Protein AF-A0A1K2E5C8-F1 (afdb_monomer_lite)

Radius of gyration: 22.49 Å; chains: 1; bounding box: 55×26×59 Å

Structure (mmCIF, N/CA/C/O backbone):
data_AF-A0A1K2E5C8-F1
#
_entry.id   AF-A0A1K2E5C8-F1
#
loop_
_atom_site.group_PDB
_atom_site.id
_atom_site.type_symbol
_atom_site.label_atom_id
_atom_site.label_alt_id
_atom_site.label_comp_id
_atom_site.label_asym_id
_atom_site.label_entity_id
_atom_site.label_seq_id
_atom_site.pdbx_PDB_ins_code
_atom_site.Cartn_x
_atom_site.Cartn_y
_atom_site.Cartn_z
_atom_site.occupancy
_at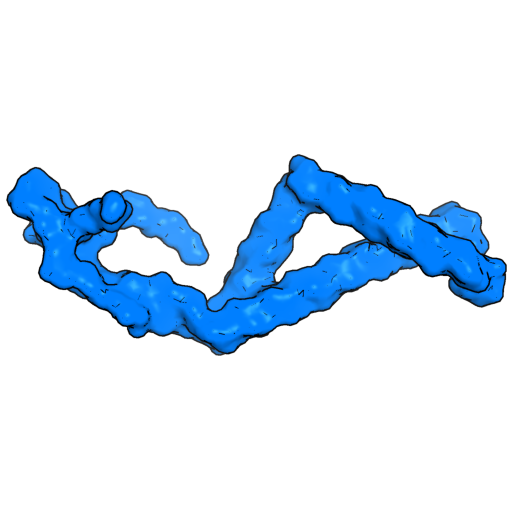om_site.B_iso_or_equiv
_atom_site.auth_seq_id
_atom_site.auth_comp_id
_atom_site.auth_asym_id
_atom_site.auth_atom_id
_atom_site.pdbx_PDB_model_num
ATOM 1 N N . MET A 1 1 ? -15.148 1.818 5.930 1.00 39.84 1 MET A N 1
ATOM 2 C CA . MET A 1 1 ? -16.230 2.058 6.907 1.00 39.84 1 MET A CA 1
ATOM 3 C C . MET A 1 1 ? -16.951 3.302 6.413 1.00 39.84 1 MET A C 1
ATOM 5 O O . MET A 1 1 ? -16.261 4.292 6.219 1.00 39.84 1 MET A O 1
ATOM 9 N N . PRO A 1 2 ? -18.241 3.257 6.041 1.00 42.00 2 PRO A N 1
ATOM 10 C CA . PRO A 1 2 ? -18.955 4.492 5.732 1.00 42.00 2 PRO A CA 1
ATOM 11 C C . PRO A 1 2 ? -18.970 5.334 7.012 1.00 42.00 2 PRO A C 1
ATOM 13 O O . PRO A 1 2 ? -19.247 4.783 8.075 1.00 42.00 2 PRO A O 1
ATOM 16 N N . ASP A 1 3 ? -18.606 6.612 6.918 1.00 43.53 3 ASP A N 1
ATOM 17 C CA . ASP A 1 3 ? -18.517 7.536 8.051 1.00 43.53 3 ASP A CA 1
ATOM 18 C C . ASP A 1 3 ? -19.806 7.510 8.883 1.00 43.53 3 ASP A C 1
ATOM 20 O O . ASP A 1 3 ? -20.819 8.127 8.542 1.00 43.53 3 ASP A O 1
ATOM 24 N N . ALA A 1 4 ? -19.779 6.771 9.990 1.00 47.78 4 ALA A N 1
ATOM 25 C CA . ALA A 1 4 ? -20.825 6.812 10.989 1.00 47.78 4 ALA A CA 1
ATOM 26 C C . ALA A 1 4 ? -20.660 8.130 11.751 1.00 47.78 4 ALA A C 1
ATOM 28 O O . ALA A 1 4 ? -19.947 8.208 12.745 1.00 47.78 4 ALA A O 1
ATOM 29 N N . LEU A 1 5 ? -21.323 9.185 11.276 1.00 46.50 5 LEU A N 1
ATOM 30 C CA . LEU A 1 5 ? -21.398 10.496 11.935 1.00 46.50 5 LEU A CA 1
ATOM 31 C C . LEU A 1 5 ? -22.201 10.465 13.258 1.00 46.50 5 LEU A C 1
ATOM 33 O O . LEU A 1 5 ? -22.756 11.484 13.669 1.00 46.50 5 LEU A O 1
ATOM 37 N N . TRP A 1 6 ? -22.310 9.311 13.929 1.00 64.31 6 TRP A N 1
ATOM 38 C CA . TRP A 1 6 ? -22.932 9.211 15.245 1.00 64.31 6 TRP A CA 1
ATOM 39 C C . TRP A 1 6 ? -21.864 9.228 16.336 1.00 64.31 6 TRP A C 1
ATOM 41 O O . TRP A 1 6 ? -20.806 8.616 16.213 1.00 64.31 6 TRP A O 1
ATOM 51 N N . ALA A 1 7 ? -22.148 9.919 17.438 1.00 71.62 7 ALA A N 1
ATOM 52 C CA . ALA A 1 7 ? -21.293 9.838 18.613 1.00 71.62 7 ALA A CA 1
ATOM 53 C C . ALA A 1 7 ? -21.365 8.415 19.194 1.00 71.62 7 ALA A C 1
ATOM 55 O O . ALA A 1 7 ? -22.460 7.851 19.309 1.00 71.62 7 ALA A O 1
ATOM 56 N N . ALA A 1 8 ? -20.215 7.843 19.559 1.00 78.50 8 ALA A N 1
ATOM 57 C CA . ALA A 1 8 ? -20.165 6.557 20.248 1.00 78.50 8 ALA A CA 1
ATOM 58 C C . ALA A 1 8 ? -20.929 6.632 21.582 1.00 78.50 8 ALA A C 1
ATOM 60 O O . ALA A 1 8 ? -20.927 7.664 22.264 1.00 78.50 8 ALA A O 1
ATOM 61 N N . ARG A 1 9 ? -21.600 5.546 21.955 1.00 85.81 9 ARG A N 1
ATOM 62 C CA . ARG A 1 9 ? -22.437 5.432 23.156 1.00 85.81 9 ARG A CA 1
ATOM 63 C C . ARG A 1 9 ? -21.762 4.559 24.202 1.00 85.81 9 ARG A C 1
ATOM 65 O O . ARG A 1 9 ? -20.928 3.712 23.892 1.00 85.81 9 ARG A O 1
ATOM 72 N N . LEU A 1 10 ? -22.153 4.735 25.460 1.00 81.44 10 LEU A N 1
ATOM 73 C CA . LEU A 1 10 ? -21.821 3.783 26.513 1.00 81.44 10 LEU A CA 1
ATOM 74 C C . LEU A 1 10 ? -22.264 2.371 26.095 1.00 81.44 10 LEU A C 1
ATOM 76 O O . LEU A 1 10 ? -23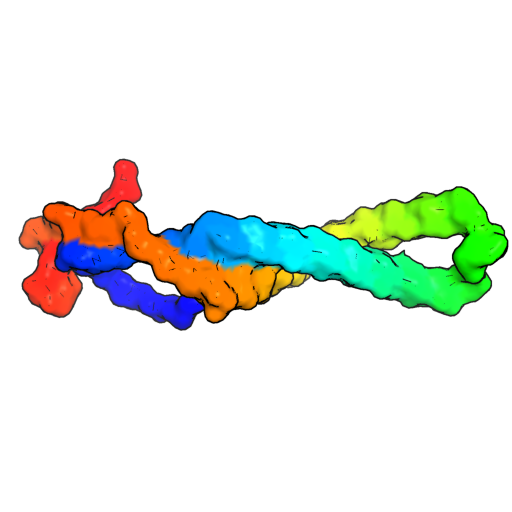.418 2.161 25.725 1.00 81.44 10 LEU A O 1
ATOM 80 N N . GLY A 1 11 ? -21.336 1.421 26.168 1.00 80.75 11 GLY A N 1
ATOM 81 C CA . GLY A 1 11 ? -21.524 0.036 25.749 1.00 80.75 11 GLY A CA 1
ATOM 82 C C . GLY A 1 11 ? -21.101 -0.273 24.311 1.00 80.75 11 GLY A C 1
ATOM 83 O O . GLY A 1 11 ? -20.939 -1.457 24.008 1.00 80.75 11 GLY A O 1
ATOM 84 N N . ASP A 1 12 ? -20.859 0.733 23.460 1.00 85.44 12 ASP A N 1
ATOM 85 C CA . ASP A 1 12 ? -20.405 0.497 22.084 1.00 85.44 12 ASP A CA 1
ATOM 86 C C . ASP A 1 12 ? -19.063 -0.252 22.071 1.00 85.44 12 ASP A C 1
ATOM 88 O O . ASP A 1 12 ? -18.194 -0.058 22.933 1.00 85.44 12 ASP A O 1
ATOM 92 N N . ALA A 1 13 ? -18.922 -1.140 21.087 1.00 83.19 13 ALA A N 1
ATOM 93 C CA . ALA A 1 13 ? -17.712 -1.907 20.844 1.00 83.19 13 ALA A CA 1
ATOM 94 C C . ALA A 1 13 ? -16.668 -1.045 20.117 1.00 83.19 13 ALA A C 1
ATOM 96 O O . ALA A 1 13 ? -16.976 -0.377 19.131 1.00 83.19 13 ALA A O 1
ATOM 97 N N . LEU A 1 14 ? -15.426 -1.090 20.594 1.00 79.50 14 LEU A N 1
ATOM 98 C CA . LEU A 1 14 ? -14.266 -0.522 19.919 1.00 79.50 14 LEU A CA 1
ATOM 99 C C . LEU A 1 14 ? -13.646 -1.611 19.045 1.00 79.50 14 LEU A C 1
ATOM 101 O O . LEU A 1 14 ? -12.971 -2.528 19.530 1.00 79.50 14 LEU A O 1
ATOM 105 N N . GLU A 1 15 ? -13.945 -1.526 17.754 1.00 85.12 15 GLU A N 1
ATOM 106 C CA . GLU A 1 15 ? -13.384 -2.403 16.736 1.00 85.12 15 GLU A CA 1
ATOM 107 C C . GLU A 1 15 ? -11.993 -1.917 16.332 1.00 85.12 15 GLU A C 1
ATOM 109 O O . GLU A 1 15 ? -11.791 -0.746 16.015 1.00 85.12 15 GLU A O 1
ATOM 114 N N . HIS A 1 16 ? -11.041 -2.842 16.304 1.00 83.06 16 HIS A N 1
ATOM 115 C CA . HIS A 1 16 ? -9.733 -2.621 15.706 1.00 83.06 16 HIS A CA 1
ATOM 116 C C . HIS A 1 16 ? -9.535 -3.595 14.555 1.00 83.06 16 HIS A C 1
ATOM 118 O O . HIS A 1 16 ? -10.027 -4.731 14.594 1.00 83.06 16 HIS A O 1
ATOM 124 N N . THR A 1 17 ? -8.783 -3.148 13.546 1.00 85.44 17 THR A N 1
ATOM 125 C CA . THR A 1 17 ? -8.285 -4.034 12.494 1.00 85.44 17 THR A CA 1
ATOM 126 C C . THR A 1 17 ? -7.645 -5.266 13.133 1.00 85.44 17 THR A C 1
ATOM 128 O O . THR A 1 17 ? -6.963 -5.178 14.162 1.00 85.44 17 THR A O 1
ATOM 131 N N . SER A 1 18 ? -7.925 -6.442 12.579 1.00 86.00 18 SER A N 1
ATOM 132 C CA . SER A 1 18 ? -7.314 -7.664 13.087 1.00 86.00 18 SER A CA 1
ATOM 133 C C . SER A 1 18 ? -5.815 -7.665 12.765 1.00 86.00 18 SER A C 1
ATOM 135 O O . SER A 1 18 ? -5.389 -7.131 11.743 1.00 86.00 18 SER A O 1
ATOM 137 N N . MET A 1 19 ? -4.994 -8.319 13.594 1.00 88.00 19 MET A N 1
ATOM 138 C CA . MET A 1 19 ? -3.551 -8.444 13.321 1.00 88.00 19 MET A CA 1
ATOM 139 C C . MET A 1 19 ? -3.282 -9.052 11.930 1.00 88.00 19 MET A C 1
ATOM 141 O O . MET A 1 19 ? -2.334 -8.672 11.252 1.00 88.00 19 MET A O 1
ATOM 145 N N . MET A 1 20 ? -4.125 -9.992 11.488 1.00 86.56 20 MET A N 1
ATOM 146 C CA . MET A 1 20 ? -3.992 -10.613 10.166 1.00 86.56 20 MET A CA 1
ATOM 147 C C . MET A 1 20 ? -4.400 -9.667 9.033 1.00 86.56 20 MET A C 1
ATOM 149 O O . MET A 1 20 ? -3.757 -9.688 7.987 1.00 86.56 20 MET A O 1
ATOM 153 N N . ALA A 1 21 ? -5.422 -8.827 9.236 1.00 88.75 21 ALA A N 1
ATOM 154 C CA . ALA A 1 21 ? -5.783 -7.775 8.287 1.00 88.75 21 ALA A CA 1
ATOM 155 C C . ALA A 1 21 ? -4.657 -6.752 8.125 1.00 88.75 21 ALA A C 1
ATOM 157 O O . ALA A 1 21 ? -4.364 -6.369 6.998 1.00 88.75 21 ALA A O 1
ATOM 158 N N . ASP A 1 22 ? -4.008 -6.358 9.221 1.00 90.88 22 ASP A N 1
ATOM 159 C CA . ASP A 1 22 ? -2.911 -5.386 9.215 1.00 90.88 22 ASP A CA 1
ATOM 160 C C . ASP A 1 22 ? -1.667 -5.933 8.494 1.00 90.88 22 ASP A C 1
ATOM 162 O O . ASP A 1 22 ? -1.122 -5.301 7.592 1.00 90.88 22 ASP A O 1
ATOM 166 N N . ILE A 1 23 ? -1.279 -7.182 8.790 1.00 91.69 23 ILE A N 1
ATOM 167 C CA . ILE A 1 23 ? -0.179 -7.859 8.084 1.00 91.69 23 ILE A CA 1
ATOM 168 C C . ILE A 1 23 ? -0.502 -8.020 6.597 1.00 91.69 23 ILE A C 1
ATOM 170 O O . ILE A 1 23 ? 0.344 -7.739 5.746 1.00 91.69 23 ILE A O 1
ATOM 174 N N . LEU A 1 24 ? -1.713 -8.481 6.266 1.00 91.69 24 LEU A N 1
ATOM 175 C CA . LEU A 1 24 ? -2.113 -8.667 4.875 1.00 91.69 24 LEU A CA 1
ATOM 176 C C . LEU A 1 24 ? -2.149 -7.327 4.130 1.00 91.69 24 LEU A C 1
ATOM 178 O O . LEU A 1 24 ? -1.614 -7.241 3.026 1.00 91.69 24 LEU A O 1
ATOM 182 N N . GLY A 1 25 ? -2.735 -6.294 4.737 1.00 91.56 25 GLY A N 1
ATOM 183 C CA . GLY A 1 25 ? -2.791 -4.936 4.204 1.00 91.56 25 GLY A CA 1
ATOM 184 C C . GLY A 1 25 ? -1.396 -4.377 3.941 1.00 91.56 25 GLY A C 1
ATOM 185 O O . GLY A 1 25 ? -1.118 -3.960 2.819 1.00 91.56 25 GLY A O 1
ATOM 186 N N . GLY A 1 26 ? -0.484 -4.484 4.911 1.00 92.06 26 GLY A N 1
ATOM 187 C CA . GLY A 1 26 ? 0.902 -4.037 4.762 1.00 92.06 26 GLY A CA 1
ATOM 188 C C . GLY A 1 26 ? 1.666 -4.774 3.655 1.00 92.06 26 GLY A C 1
ATOM 189 O O . GLY A 1 26 ? 2.372 -4.150 2.862 1.00 92.06 26 GLY A O 1
ATOM 190 N N . VAL A 1 27 ? 1.499 -6.097 3.526 1.00 94.31 27 VAL A N 1
ATOM 191 C CA . VAL A 1 27 ? 2.111 -6.861 2.419 1.00 94.31 27 VAL A CA 1
ATOM 192 C C . VAL A 1 27 ? 1.523 -6.447 1.068 1.00 94.31 27 VAL A C 1
ATOM 194 O O . VAL A 1 27 ? 2.273 -6.288 0.101 1.00 94.31 27 VAL A O 1
ATOM 197 N N . LEU A 1 28 ? 0.203 -6.251 0.988 1.00 92.88 28 LEU A N 1
ATOM 198 C CA . LEU A 1 28 ? -0.462 -5.774 -0.226 1.00 92.88 28 LEU A CA 1
ATOM 199 C C . LEU A 1 28 ? 0.018 -4.379 -0.627 1.00 92.88 28 LEU A C 1
ATOM 201 O O . LEU A 1 28 ? 0.251 -4.142 -1.809 1.00 92.88 28 LEU A O 1
ATOM 205 N N . GLU A 1 29 ? 0.198 -3.478 0.333 1.00 94.06 29 GLU A N 1
ATOM 206 C CA . GLU A 1 29 ? 0.676 -2.122 0.081 1.00 94.06 29 GLU A CA 1
ATOM 207 C C . GLU A 1 29 ? 2.108 -2.130 -0.465 1.00 94.06 29 GLU A C 1
ATOM 209 O O . GLU A 1 29 ? 2.398 -1.471 -1.467 1.00 94.06 29 GLU A O 1
ATOM 214 N N . VAL A 1 30 ? 3.002 -2.932 0.122 1.00 94.69 30 VAL A N 1
ATOM 215 C CA . VAL A 1 30 ? 4.369 -3.100 -0.394 1.00 94.69 30 VAL A CA 1
ATOM 216 C C . VAL A 1 30 ? 4.348 -3.691 -1.805 1.00 94.69 30 VAL A C 1
ATOM 218 O O . VAL A 1 30 ? 5.015 -3.174 -2.703 1.00 94.69 30 VAL A O 1
ATOM 221 N N . ALA A 1 31 ? 3.557 -4.743 -2.033 1.00 94.75 31 ALA A N 1
ATOM 222 C CA . ALA A 1 31 ? 3.441 -5.375 -3.344 1.00 94.75 31 ALA A CA 1
ATOM 223 C C . ALA A 1 31 ? 2.897 -4.407 -4.407 1.00 94.75 31 ALA A C 1
ATOM 225 O O . ALA A 1 31 ? 3.415 -4.357 -5.524 1.00 94.75 31 ALA A O 1
ATOM 226 N N . ALA A 1 32 ? 1.893 -3.603 -4.058 1.00 94.25 32 ALA A N 1
ATOM 227 C CA . ALA A 1 32 ? 1.316 -2.610 -4.950 1.00 94.25 32 ALA A CA 1
ATOM 228 C C . ALA A 1 32 ? 2.311 -1.490 -5.280 1.00 94.25 32 ALA A C 1
ATOM 230 O O . ALA A 1 32 ? 2.472 -1.152 -6.450 1.00 94.25 32 ALA A O 1
ATOM 231 N N . ASN A 1 33 ? 3.052 -0.976 -4.296 1.00 93.50 33 ASN A N 1
ATOM 232 C CA . ASN A 1 33 ? 4.093 0.028 -4.532 1.00 93.50 33 ASN A CA 1
ATOM 233 C C . ASN A 1 33 ? 5.218 -0.492 -5.444 1.00 93.50 33 ASN A C 1
ATOM 235 O O . ASN A 1 33 ? 5.679 0.223 -6.343 1.00 93.50 33 ASN A O 1
ATOM 239 N N . ILE A 1 34 ? 5.622 -1.757 -5.274 1.00 93.94 34 ILE A N 1
ATOM 240 C CA . ILE A 1 34 ? 6.576 -2.424 -6.171 1.00 93.94 34 ILE A CA 1
ATOM 241 C C . ILE A 1 34 ? 5.993 -2.528 -7.584 1.00 93.94 34 ILE A C 1
ATOM 243 O O . ILE A 1 34 ? 6.671 -2.176 -8.549 1.00 93.94 34 ILE A O 1
ATOM 247 N N . ALA A 1 35 ? 4.741 -2.969 -7.721 1.00 94.06 35 ALA A N 1
ATOM 248 C CA . ALA A 1 35 ? 4.085 -3.120 -9.017 1.00 94.06 35 ALA A CA 1
ATOM 249 C C . ALA A 1 35 ? 3.934 -1.779 -9.754 1.00 94.06 35 ALA A C 1
ATOM 251 O O . ALA A 1 35 ? 4.234 -1.699 -10.945 1.00 94.06 35 ALA A O 1
ATOM 252 N N . ILE A 1 36 ? 3.537 -0.716 -9.049 1.00 94.12 36 ILE A N 1
ATOM 253 C CA . ILE A 1 36 ? 3.423 0.641 -9.599 1.00 94.12 36 ILE A CA 1
ATOM 254 C C . ILE A 1 36 ? 4.791 1.132 -10.083 1.00 94.12 36 ILE A C 1
ATOM 256 O O . ILE A 1 36 ? 4.920 1.603 -11.213 1.00 94.12 36 ILE A O 1
ATOM 260 N N . THR A 1 37 ? 5.831 0.972 -9.262 1.00 92.25 37 THR A N 1
ATOM 261 C CA . THR A 1 37 ? 7.195 1.390 -9.616 1.00 92.25 37 THR A CA 1
ATOM 262 C C . THR A 1 37 ? 7.741 0.593 -10.799 1.00 92.25 37 THR A C 1
ATOM 264 O O . THR A 1 37 ? 8.360 1.163 -11.700 1.00 92.25 37 THR A O 1
ATOM 267 N N . ALA A 1 38 ? 7.485 -0.715 -10.842 1.00 91.50 38 ALA A N 1
ATOM 268 C CA . ALA A 1 38 ? 7.888 -1.575 -11.948 1.00 91.50 38 ALA A CA 1
ATOM 269 C C . ALA A 1 38 ? 7.173 -1.188 -13.250 1.00 91.50 38 ALA A C 1
ATOM 271 O O . ALA A 1 38 ? 7.823 -1.071 -14.287 1.00 91.50 38 ALA A O 1
ATOM 272 N N . LEU A 1 39 ? 5.864 -0.921 -13.192 1.00 92.62 39 LEU A N 1
ATOM 273 C CA . LEU A 1 39 ? 5.075 -0.473 -14.338 1.00 92.62 39 LEU A CA 1
ATOM 274 C C . LEU A 1 39 ? 5.564 0.880 -14.865 1.00 92.62 39 LEU A C 1
ATOM 276 O O . LEU A 1 39 ? 5.778 1.033 -16.066 1.00 92.62 39 LEU A O 1
ATOM 280 N N . ALA A 1 40 ? 5.784 1.847 -13.973 1.00 93.19 40 ALA A N 1
ATOM 281 C CA . ALA A 1 40 ? 6.305 3.158 -14.341 1.00 93.19 40 ALA A CA 1
ATOM 282 C C . ALA A 1 40 ? 7.697 3.046 -14.976 1.00 93.19 40 ALA A C 1
ATOM 284 O O . ALA A 1 40 ? 7.969 3.655 -16.010 1.00 93.19 40 ALA A O 1
ATOM 285 N N . THR A 1 41 ? 8.564 2.210 -14.403 1.00 89.69 41 THR A N 1
ATOM 286 C CA . THR A 1 41 ? 9.904 1.961 -14.946 1.00 89.69 41 THR A CA 1
ATOM 287 C C . THR A 1 41 ? 9.824 1.305 -16.324 1.00 89.69 41 THR A C 1
ATOM 289 O O . THR A 1 41 ? 10.497 1.752 -17.250 1.00 89.69 41 THR A O 1
ATOM 292 N N . ALA A 1 42 ? 8.960 0.303 -16.504 1.00 88.44 42 ALA A N 1
ATOM 293 C CA . ALA A 1 42 ? 8.739 -0.354 -17.791 1.00 88.44 42 ALA A CA 1
ATOM 294 C C . ALA A 1 42 ? 8.206 0.617 -18.858 1.00 88.44 42 ALA A C 1
ATOM 296 O O . ALA A 1 42 ? 8.650 0.569 -20.004 1.00 88.44 42 ALA A O 1
ATOM 297 N N . ALA A 1 43 ? 7.311 1.537 -18.485 1.00 89.81 43 ALA A N 1
ATOM 298 C CA . ALA A 1 43 ? 6.812 2.574 -19.384 1.00 89.81 43 ALA A CA 1
ATOM 299 C C . ALA A 1 43 ? 7.933 3.522 -19.847 1.00 89.81 43 ALA A C 1
ATOM 301 O O . ALA A 1 43 ? 8.018 3.842 -21.032 1.00 89.81 43 ALA A O 1
ATOM 302 N N . VAL A 1 44 ? 8.834 3.922 -18.943 1.00 88.62 44 VAL A N 1
ATOM 303 C CA . VAL A 1 44 ? 9.996 4.763 -19.282 1.00 88.62 44 VAL A CA 1
ATOM 304 C C . VAL A 1 44 ? 10.988 4.013 -20.175 1.00 88.62 44 VAL A C 1
ATOM 306 O O . VAL A 1 44 ? 11.461 4.562 -21.167 1.00 88.62 44 VAL A O 1
ATOM 309 N N . VAL A 1 45 ? 11.275 2.747 -19.869 1.00 86.25 45 VAL A N 1
ATOM 310 C CA . VAL A 1 45 ? 12.113 1.846 -20.687 1.00 86.25 45 VAL A CA 1
ATOM 311 C C . VAL A 1 45 ? 11.549 1.726 -22.106 1.00 86.25 45 VAL A C 1
ATOM 313 O O . VAL A 1 45 ? 12.277 1.917 -23.079 1.00 86.25 45 VAL A O 1
ATOM 316 N N . ALA A 1 46 ? 10.241 1.494 -22.238 1.00 85.00 46 ALA A N 1
ATOM 317 C CA . ALA A 1 46 ? 9.572 1.418 -23.534 1.00 85.00 46 ALA A CA 1
ATOM 318 C C . ALA A 1 46 ? 9.629 2.751 -24.299 1.00 85.00 46 ALA A C 1
ATOM 320 O O . ALA A 1 46 ? 9.945 2.760 -25.486 1.00 85.00 46 ALA A O 1
ATOM 321 N N . ALA A 1 47 ? 9.376 3.878 -23.624 1.00 86.31 47 ALA A N 1
ATOM 322 C CA . ALA A 1 47 ? 9.393 5.206 -24.240 1.00 86.31 47 ALA A CA 1
ATOM 323 C C . ALA A 1 47 ? 10.796 5.650 -24.691 1.00 86.31 47 ALA A C 1
ATOM 325 O O . ALA A 1 47 ? 10.935 6.359 -25.683 1.00 86.31 47 ALA A O 1
ATOM 326 N N . THR A 1 48 ? 11.837 5.237 -23.968 1.00 82.88 48 THR A N 1
ATOM 327 C CA . THR A 1 48 ? 13.236 5.586 -24.271 1.00 82.88 48 THR A CA 1
ATOM 328 C C . THR A 1 48 ? 13.910 4.604 -25.231 1.00 82.88 48 THR A C 1
ATOM 330 O O . THR A 1 48 ? 15.006 4.884 -25.711 1.00 82.88 48 THR A O 1
ATOM 333 N N . GLY A 1 49 ? 13.286 3.455 -25.518 1.00 76.88 49 GLY A N 1
ATOM 334 C CA . GLY A 1 49 ? 13.870 2.396 -26.347 1.00 76.88 49 GLY A CA 1
ATOM 335 C C . GLY A 1 49 ? 15.060 1.678 -25.697 1.00 76.88 49 GLY A C 1
ATOM 336 O O . GLY A 1 49 ? 15.745 0.894 -26.355 1.00 76.88 49 GLY A O 1
ATOM 337 N N . ILE A 1 50 ? 15.322 1.928 -24.410 1.00 72.38 50 ILE A N 1
ATOM 338 C CA . ILE A 1 50 ? 16.402 1.294 -23.651 1.00 72.38 50 ILE A CA 1
ATOM 339 C C . ILE A 1 50 ? 15.905 -0.077 -23.214 1.00 72.38 50 ILE A C 1
ATOM 341 O O . ILE A 1 50 ? 15.059 -0.170 -22.336 1.00 72.38 50 ILE A O 1
ATOM 345 N N . THR A 1 51 ? 16.416 -1.160 -23.795 1.00 68.69 51 THR A N 1
ATOM 346 C CA . THR A 1 51 ? 16.039 -2.507 -23.337 1.00 68.69 51 THR A CA 1
ATOM 347 C C . THR A 1 51 ? 16.820 -2.902 -22.083 1.00 68.69 51 THR A C 1
ATOM 349 O O . THR A 1 51 ? 17.978 -2.512 -21.912 1.00 68.69 51 THR A O 1
ATOM 352 N N . VAL A 1 52 ? 16.222 -3.742 -21.228 1.00 62.72 52 VAL A N 1
ATOM 353 C CA . VAL A 1 52 ? 16.887 -4.298 -20.028 1.00 62.72 52 VAL A CA 1
ATOM 354 C C . VAL A 1 52 ? 18.183 -5.037 -20.395 1.00 62.72 52 VAL A C 1
ATOM 356 O O . VAL A 1 52 ? 19.152 -5.005 -19.642 1.00 62.72 52 VAL A O 1
ATOM 359 N N . ALA A 1 53 ? 18.231 -5.636 -21.590 1.00 65.75 53 ALA A N 1
ATOM 360 C CA . ALA A 1 53 ? 19.405 -6.331 -22.110 1.00 65.75 53 ALA A CA 1
ATOM 361 C C . ALA A 1 53 ? 20.569 -5.386 -22.464 1.00 65.75 53 ALA A C 1
ATOM 363 O O . ALA A 1 53 ? 21.726 -5.781 -22.357 1.00 65.75 53 ALA A O 1
ATOM 364 N N . THR A 1 54 ? 20.285 -4.144 -22.869 1.00 69.56 54 THR A N 1
ATOM 365 C CA . THR A 1 54 ? 21.314 -3.158 -23.249 1.00 69.56 54 THR A CA 1
ATOM 366 C C . THR A 1 54 ? 21.679 -2.220 -22.095 1.00 69.56 54 THR A C 1
ATOM 368 O O . THR A 1 54 ? 22.800 -1.724 -22.039 1.00 69.56 54 THR A O 1
ATOM 371 N N . GLY A 1 55 ? 20.754 -1.972 -21.162 1.00 67.12 55 GLY A N 1
ATOM 372 C CA . GLY A 1 55 ? 20.923 -0.965 -20.111 1.00 67.12 55 GLY A CA 1
ATOM 373 C C . GLY A 1 55 ? 21.811 -1.375 -18.929 1.00 67.12 55 GLY A C 1
ATOM 374 O O . GLY A 1 55 ? 22.338 -0.495 -18.249 1.00 67.12 55 GLY A O 1
ATOM 375 N N . GLY A 1 56 ? 22.010 -2.673 -18.670 1.00 76.06 56 GLY A N 1
ATOM 376 C CA . GLY A 1 56 ? 22.888 -3.160 -17.593 1.00 76.06 56 GLY A CA 1
ATOM 377 C C . GLY A 1 56 ? 22.606 -2.505 -16.227 1.00 76.06 56 GLY A C 1
ATOM 378 O O . GLY A 1 56 ? 21.453 -2.354 -15.825 1.00 76.06 56 GLY A O 1
ATOM 379 N N . LEU A 1 57 ? 23.656 -2.057 -15.523 1.00 78.06 57 LEU A N 1
ATOM 380 C CA . LEU A 1 57 ? 23.541 -1.292 -14.264 1.00 78.06 57 LEU A CA 1
ATOM 381 C C . LEU A 1 57 ? 22.747 0.022 -14.418 1.00 78.06 57 LEU A C 1
ATOM 383 O O . LEU A 1 57 ? 22.132 0.489 -13.460 1.00 78.06 57 LEU A O 1
ATOM 387 N N . GLY A 1 58 ? 22.706 0.598 -15.622 1.00 79.25 58 GLY A N 1
ATOM 388 C CA . GLY A 1 58 ? 21.937 1.804 -15.925 1.00 79.25 58 GLY A CA 1
ATOM 389 C C . GLY A 1 58 ? 20.427 1.610 -15.778 1.00 79.25 58 GLY A C 1
ATOM 390 O O . GLY A 1 58 ? 19.742 2.537 -15.357 1.00 79.25 58 GLY A O 1
ATOM 391 N N . CYS A 1 59 ? 19.902 0.402 -16.019 1.00 79.38 59 CYS A N 1
ATOM 392 C CA . CYS A 1 59 ? 18.487 0.100 -15.769 1.00 79.38 59 CYS A CA 1
ATOM 393 C C . CYS A 1 59 ? 18.138 0.112 -14.274 1.00 79.38 59 CYS A C 1
ATOM 395 O O . CYS A 1 59 ? 17.036 0.521 -13.916 1.00 79.38 59 CYS A O 1
ATOM 397 N N . PHE A 1 60 ? 19.067 -0.276 -13.396 1.00 83.00 60 PHE A N 1
ATOM 398 C CA . PHE A 1 60 ? 18.854 -0.196 -11.948 1.00 83.00 60 PHE A CA 1
ATOM 399 C C . PHE A 1 60 ? 18.818 1.257 -11.469 1.00 83.00 60 PHE A C 1
ATOM 401 O O . PHE A 1 60 ? 17.939 1.627 -10.694 1.00 83.00 60 PHE A O 1
ATOM 408 N N . LEU A 1 61 ? 19.727 2.098 -11.975 1.00 87.75 61 LEU A N 1
ATOM 409 C CA . LEU A 1 61 ? 19.718 3.533 -11.681 1.00 87.75 61 LEU A CA 1
ATOM 410 C C . LEU A 1 61 ? 18.460 4.215 -12.231 1.00 87.75 61 LEU A C 1
ATOM 412 O O . LEU A 1 61 ? 17.849 5.017 -11.532 1.00 87.75 61 LEU A O 1
ATOM 416 N N . LEU A 1 62 ? 18.036 3.856 -13.446 1.00 87.94 62 LEU A N 1
ATOM 417 C CA . LEU A 1 62 ? 16.782 4.328 -14.029 1.00 87.94 62 LEU A CA 1
ATOM 418 C C . LEU A 1 62 ? 15.592 3.957 -13.135 1.00 87.94 62 LEU A C 1
ATOM 420 O O . LEU A 1 62 ? 14.802 4.829 -12.794 1.00 87.94 62 LEU A O 1
ATOM 424 N N . GLY A 1 63 ? 15.490 2.693 -12.713 1.00 88.56 63 GLY A N 1
ATOM 425 C CA . GLY A 1 63 ? 14.428 2.237 -11.815 1.00 88.56 63 GLY A CA 1
ATOM 426 C C . GLY A 1 63 ? 14.424 2.976 -10.477 1.00 88.56 63 GLY A C 1
ATOM 427 O O . GLY A 1 63 ? 13.362 3.360 -9.996 1.00 88.56 63 GLY A O 1
ATOM 428 N N . ALA A 1 64 ? 15.598 3.260 -9.908 1.00 91.25 64 ALA A N 1
ATOM 429 C CA . ALA A 1 64 ? 15.711 4.038 -8.675 1.00 91.25 64 ALA A CA 1
ATOM 430 C C . ALA A 1 64 ? 15.232 5.491 -8.853 1.00 91.25 64 ALA A C 1
ATOM 432 O O . ALA A 1 64 ? 14.482 6.001 -8.021 1.00 91.25 64 ALA A O 1
ATOM 433 N N . VAL A 1 65 ? 15.620 6.153 -9.949 1.00 92.62 65 VAL A N 1
ATOM 434 C CA . VAL A 1 65 ? 15.189 7.529 -10.249 1.00 92.62 65 VAL A CA 1
ATOM 435 C C . VAL A 1 65 ? 13.687 7.584 -10.520 1.00 92.62 65 VAL A C 1
ATOM 437 O O . VAL A 1 65 ? 12.996 8.439 -9.970 1.00 92.62 65 VAL A O 1
ATOM 440 N N . VAL A 1 66 ? 13.164 6.657 -11.326 1.00 92.88 66 VAL A N 1
ATOM 441 C CA . VAL A 1 66 ? 11.727 6.569 -11.614 1.00 92.88 66 VAL A CA 1
ATOM 442 C C . VAL A 1 66 ? 10.945 6.294 -10.334 1.00 92.88 66 VAL A C 1
ATOM 444 O O . VAL A 1 66 ? 9.974 6.994 -10.069 1.00 92.88 66 VAL A O 1
ATOM 447 N N . GLY A 1 67 ? 11.397 5.355 -9.500 1.00 93.75 67 GLY A N 1
ATOM 448 C CA . GLY A 1 67 ? 10.787 5.075 -8.202 1.00 93.75 67 GLY A CA 1
ATOM 449 C C . GLY A 1 67 ? 10.743 6.300 -7.290 1.00 93.75 67 GLY A C 1
ATOM 450 O O . GLY A 1 67 ? 9.703 6.580 -6.701 1.00 93.75 67 GLY A O 1
ATOM 451 N N . ALA A 1 68 ? 11.818 7.092 -7.235 1.00 94.81 68 ALA A N 1
ATOM 452 C CA . ALA A 1 68 ? 11.834 8.332 -6.459 1.00 94.81 68 ALA A CA 1
ATOM 453 C C . ALA A 1 68 ? 10.814 9.360 -6.981 1.00 94.81 68 ALA A C 1
ATOM 455 O O . ALA A 1 68 ? 10.072 9.952 -6.197 1.00 94.81 68 ALA A O 1
ATOM 456 N N . VAL A 1 69 ? 10.736 9.557 -8.302 1.00 94.88 69 VAL A N 1
ATOM 457 C CA . VAL A 1 69 ? 9.776 10.491 -8.917 1.00 94.88 69 VAL A CA 1
ATOM 458 C C . VAL A 1 69 ? 8.336 10.035 -8.688 1.00 94.88 69 VAL A C 1
ATOM 460 O O . VAL A 1 69 ? 7.489 10.848 -8.319 1.00 94.88 69 VAL A O 1
ATOM 463 N N . VAL A 1 70 ? 8.065 8.743 -8.877 1.00 94.69 70 VAL A N 1
ATOM 464 C CA . VAL A 1 70 ? 6.745 8.141 -8.664 1.00 94.69 70 VAL A CA 1
ATOM 465 C C . VAL A 1 70 ? 6.333 8.267 -7.202 1.00 94.69 70 VAL A C 1
ATOM 467 O O . VAL A 1 70 ? 5.237 8.751 -6.944 1.00 94.69 70 VAL A O 1
ATOM 470 N N . GLY A 1 71 ? 7.216 7.945 -6.253 1.00 92.88 71 GLY A N 1
ATOM 471 C CA . GLY A 1 71 ? 6.945 8.110 -4.822 1.00 92.88 71 GLY A CA 1
ATOM 472 C C . GLY A 1 71 ? 6.589 9.554 -4.457 1.00 92.88 71 GLY A C 1
ATOM 473 O O . GLY A 1 71 ? 5.551 9.804 -3.852 1.00 92.88 71 GLY A O 1
ATOM 474 N N . ILE A 1 72 ? 7.374 10.539 -4.915 1.00 95.31 72 ILE A N 1
ATOM 475 C CA . ILE A 1 72 ? 7.067 11.963 -4.682 1.00 95.31 72 ILE A CA 1
ATOM 476 C C . ILE A 1 72 ? 5.709 12.344 -5.293 1.00 95.31 72 ILE A C 1
ATOM 478 O O . ILE A 1 72 ? 4.928 13.076 -4.678 1.00 95.31 72 ILE A O 1
ATOM 482 N N . ALA A 1 73 ? 5.413 11.873 -6.505 1.00 93.94 73 ALA A N 1
ATOM 483 C CA . ALA A 1 73 ? 4.154 12.164 -7.178 1.00 93.94 73 ALA A CA 1
ATOM 484 C C . ALA A 1 73 ? 2.949 11.550 -6.444 1.00 93.94 73 ALA A C 1
ATOM 486 O O . ALA A 1 73 ? 1.935 12.232 -6.260 1.00 93.94 73 ALA A O 1
ATOM 487 N N . MET A 1 74 ? 3.057 10.304 -5.977 1.00 92.38 74 MET A N 1
ATOM 488 C CA . MET A 1 74 ? 1.999 9.648 -5.203 1.00 92.38 74 MET A CA 1
ATOM 489 C C . MET A 1 74 ? 1.747 10.369 -3.877 1.00 92.38 74 MET A C 1
ATOM 491 O O . MET A 1 74 ? 0.589 10.612 -3.521 1.00 92.38 74 MET A O 1
ATOM 495 N N . SER A 1 75 ? 2.805 10.872 -3.238 1.00 91.94 75 SER A N 1
ATOM 496 C CA . SER A 1 75 ? 2.676 11.613 -1.982 1.00 91.94 75 SER A CA 1
ATOM 497 C C . SER A 1 75 ? 1.993 12.962 -2.173 1.00 91.94 75 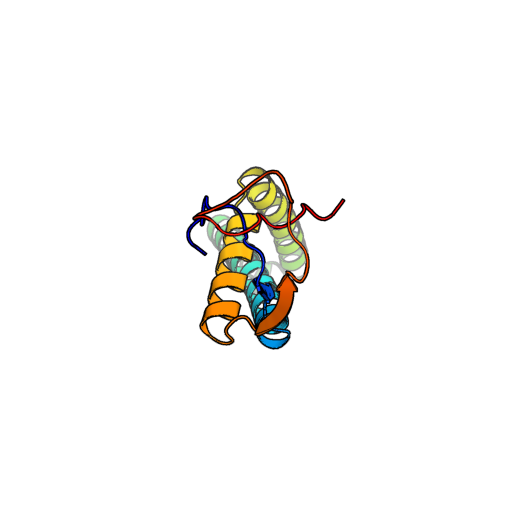SER A C 1
ATOM 499 O O . SER A 1 75 ? 1.173 13.364 -1.346 1.00 91.94 75 SER A O 1
ATOM 501 N N . LYS A 1 76 ? 2.264 13.656 -3.286 1.00 93.81 76 LYS A N 1
ATOM 502 C CA . LYS A 1 76 ? 1.615 14.941 -3.603 1.00 93.81 76 LYS A CA 1
ATOM 503 C C . LYS A 1 76 ? 0.163 14.792 -4.050 1.00 93.81 76 LYS A C 1
ATOM 505 O O . LYS A 1 76 ? -0.639 15.680 -3.782 1.00 93.81 76 LYS A O 1
ATOM 510 N N . THR A 1 77 ? -0.169 13.708 -4.746 1.00 93.62 77 THR A N 1
ATOM 511 C CA . THR A 1 77 ? -1.536 13.448 -5.232 1.00 93.62 77 THR A CA 1
ATOM 512 C C . THR A 1 77 ? -2.430 12.804 -4.175 1.00 93.62 77 THR A C 1
ATOM 514 O O . THR A 1 77 ? -3.646 12.797 -4.333 1.00 93.62 77 THR A O 1
ATOM 517 N N . GLY A 1 78 ? -1.846 12.278 -3.093 1.00 90.31 78 GLY A N 1
ATOM 518 C CA . GLY A 1 78 ? -2.568 11.508 -2.083 1.00 90.31 78 GLY A CA 1
ATOM 519 C C . GLY A 1 78 ? -2.873 10.073 -2.518 1.00 90.31 78 GLY A C 1
ATOM 520 O O . GLY A 1 78 ? -3.581 9.370 -1.798 1.00 90.31 78 GLY A O 1
ATOM 521 N N . ALA A 1 79 ? -2.326 9.626 -3.654 1.00 90.81 79 ALA A N 1
ATOM 522 C CA . ALA A 1 79 ? -2.489 8.263 -4.145 1.00 90.81 79 ALA A CA 1
ATOM 523 C C . ALA A 1 79 ? -1.942 7.225 -3.155 1.00 90.81 79 ALA A C 1
ATOM 525 O O . ALA A 1 79 ? -2.555 6.172 -3.021 1.00 90.81 79 ALA A O 1
ATOM 526 N N . ASP A 1 80 ? -0.885 7.556 -2.400 1.00 89.50 80 ASP A N 1
ATOM 527 C CA . ASP A 1 80 ? -0.370 6.696 -1.324 1.00 89.50 80 ASP A CA 1
ATOM 528 C C . ASP A 1 80 ? -1.466 6.385 -0.297 1.00 89.50 80 ASP A C 1
ATOM 530 O O . ASP A 1 80 ? -1.736 5.231 -0.005 1.00 89.50 80 ASP A O 1
ATOM 534 N N . LYS A 1 81 ? -2.197 7.410 0.166 1.00 91.75 81 LYS A N 1
ATOM 535 C CA . LYS A 1 81 ? -3.297 7.229 1.130 1.00 91.75 81 LYS A CA 1
ATOM 536 C C . LYS A 1 81 ? -4.457 6.439 0.532 1.00 91.75 81 LYS A C 1
ATOM 538 O O . LYS A 1 81 ? -5.081 5.640 1.220 1.00 91.75 81 LYS A O 1
ATOM 543 N N . GLY A 1 82 ? -4.766 6.676 -0.744 1.00 91.19 82 GLY A N 1
ATOM 544 C CA . GLY A 1 82 ? -5.779 5.902 -1.461 1.00 91.19 82 GLY A CA 1
ATOM 545 C C . GLY A 1 82 ? -5.405 4.423 -1.566 1.00 91.19 82 GLY A C 1
ATOM 546 O O . GLY A 1 82 ? -6.266 3.562 -1.399 1.00 91.19 82 GLY A O 1
ATOM 547 N N . LEU A 1 83 ? -4.121 4.139 -1.793 1.00 91.75 83 LEU A N 1
ATOM 548 C CA . LEU A 1 83 ? -3.589 2.788 -1.850 1.00 91.75 83 LEU A CA 1
ATOM 549 C C . LEU A 1 83 ? -3.620 2.111 -0.476 1.00 91.75 83 LEU A C 1
ATOM 551 O O . LEU A 1 83 ? -4.168 1.016 -0.386 1.00 91.75 83 LEU A O 1
ATOM 555 N N . SER A 1 84 ? -3.127 2.759 0.584 1.00 93.31 84 SER A N 1
ATOM 556 C CA . SER A 1 84 ? -3.177 2.203 1.945 1.00 93.31 84 SER A CA 1
ATOM 557 C C . SER A 1 84 ? -4.624 1.906 2.357 1.00 93.31 84 SER A C 1
ATOM 559 O O . SER A 1 84 ? -4.929 0.787 2.757 1.00 93.31 84 SER A O 1
ATOM 561 N N . ASN A 1 85 ? -5.561 2.833 2.116 1.00 93.00 85 ASN A N 1
ATOM 562 C CA . ASN A 1 85 ? -6.987 2.625 2.403 1.00 93.00 85 ASN A CA 1
ATOM 563 C C . ASN A 1 85 ? -7.589 1.433 1.636 1.00 93.00 85 ASN A C 1
ATOM 565 O O . ASN A 1 85 ? -8.444 0.717 2.159 1.00 93.00 85 ASN A O 1
ATOM 569 N N . LEU A 1 86 ? -7.176 1.221 0.382 1.00 92.62 86 LEU A N 1
ATOM 570 C CA . LEU A 1 86 ? -7.607 0.071 -0.413 1.00 92.62 86 LEU A CA 1
ATOM 571 C C . LEU A 1 86 ? -7.042 -1.234 0.161 1.00 92.62 86 LEU A C 1
ATOM 573 O O . LEU A 1 86 ? -7.781 -2.207 0.306 1.00 92.62 86 LEU A O 1
ATOM 577 N N . CYS A 1 87 ? -5.751 -1.256 0.491 1.00 91.38 87 CYS A N 1
ATOM 578 C CA . CYS A 1 87 ? -5.066 -2.420 1.045 1.00 91.38 87 CYS A CA 1
ATOM 579 C C . CYS A 1 87 ? -5.627 -2.806 2.420 1.00 91.38 87 CYS A C 1
ATOM 581 O O . CYS A 1 87 ? -5.953 -3.973 2.638 1.00 91.38 87 CYS A O 1
ATOM 583 N N . GLU A 1 88 ? -5.834 -1.830 3.304 1.00 91.19 88 GLU A N 1
ATOM 584 C CA . GLU A 1 88 ? -6.524 -2.005 4.584 1.00 91.19 88 GLU A CA 1
ATOM 585 C C . GLU A 1 88 ? -7.964 -2.481 4.381 1.00 91.19 88 GLU A C 1
ATOM 587 O O . GLU A 1 88 ? -8.413 -3.406 5.054 1.00 91.19 88 GLU A O 1
ATOM 592 N N . GLY A 1 89 ? -8.689 -1.911 3.413 1.00 90.12 89 GLY A N 1
ATOM 593 C CA . GLY A 1 89 ? -10.049 -2.326 3.081 1.00 90.12 89 GLY A CA 1
ATOM 594 C C . GLY A 1 89 ? -10.135 -3.792 2.652 1.00 90.12 89 GLY A C 1
ATOM 595 O O . GLY A 1 89 ? -11.024 -4.511 3.105 1.00 90.12 89 GLY A O 1
ATOM 596 N N . ILE A 1 90 ? -9.194 -4.256 1.825 1.00 90.44 90 ILE A N 1
ATOM 597 C CA . ILE A 1 90 ? -9.087 -5.664 1.415 1.00 90.44 90 ILE A CA 1
ATOM 598 C C . ILE A 1 90 ? -8.725 -6.545 2.614 1.00 90.44 90 ILE A C 1
ATOM 600 O O . ILE A 1 90 ? -9.360 -7.580 2.824 1.00 90.44 90 ILE A O 1
ATOM 604 N N . GLY A 1 91 ? -7.741 -6.130 3.417 1.00 90.00 91 GLY A N 1
ATOM 605 C CA . GLY A 1 91 ? -7.328 -6.846 4.623 1.00 90.00 91 GLY A CA 1
ATOM 606 C C . GLY A 1 91 ? -8.493 -7.040 5.587 1.00 90.00 91 GLY A C 1
ATOM 607 O O . GLY A 1 91 ? -8.769 -8.157 6.013 1.00 90.00 91 GLY A O 1
ATOM 608 N N . ASN A 1 92 ? -9.237 -5.969 5.843 1.00 89.06 92 ASN A N 1
ATOM 609 C CA . ASN A 1 92 ? -10.381 -5.949 6.742 1.00 89.06 92 ASN A CA 1
ATOM 610 C C . ASN A 1 92 ? -11.630 -6.638 6.156 1.00 89.06 92 ASN A C 1
ATOM 612 O O . ASN A 1 92 ? -12.511 -7.056 6.901 1.00 89.06 92 ASN A O 1
ATOM 616 N N . ALA A 1 93 ? -11.725 -6.778 4.830 1.00 89.69 93 ALA A N 1
ATOM 617 C CA . ALA A 1 93 ? -12.772 -7.568 4.180 1.00 89.69 93 ALA A CA 1
ATOM 618 C C . ALA A 1 93 ? -12.515 -9.080 4.291 1.00 89.69 93 ALA A C 1
ATOM 620 O O . ALA A 1 93 ? -13.461 -9.856 4.407 1.00 89.69 93 ALA A O 1
ATOM 621 N N . LEU A 1 94 ? -11.246 -9.499 4.249 1.00 89.94 94 LEU A N 1
ATOM 622 C CA . LEU A 1 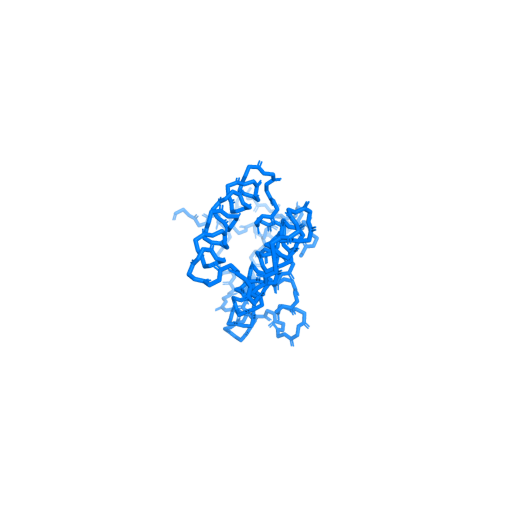94 ? -10.850 -10.906 4.373 1.00 89.94 94 LEU A CA 1
ATOM 623 C C . LEU A 1 94 ? -10.729 -11.353 5.832 1.00 89.94 94 LEU A C 1
ATOM 625 O O . LEU A 1 94 ? -11.123 -12.468 6.172 1.00 89.94 94 LEU A O 1
ATOM 629 N N . PHE A 1 95 ? -10.215 -10.479 6.693 1.00 89.50 95 PHE A N 1
ATOM 630 C CA . PHE A 1 95 ? -10.073 -10.702 8.124 1.00 89.50 95 PHE A CA 1
ATOM 631 C C . PHE A 1 95 ? -10.810 -9.592 8.877 1.00 89.50 95 PHE A C 1
ATOM 633 O O . PHE A 1 95 ? -10.219 -8.541 9.139 1.00 89.50 95 PHE A O 1
ATOM 640 N N . PRO A 1 96 ? -12.098 -9.801 9.206 1.00 85.94 96 PRO A N 1
ATOM 641 C CA . PRO A 1 96 ? -12.938 -8.756 9.773 1.00 85.94 96 PRO A CA 1
ATOM 642 C C . PRO A 1 96 ? -12.364 -8.174 11.075 1.00 85.94 96 PRO A C 1
ATOM 644 O O . PRO A 1 96 ? -11.618 -8.866 11.782 1.00 85.94 96 PRO A O 1
ATOM 647 N N . PRO A 1 97 ? -12.724 -6.919 11.410 1.00 85.19 97 PRO A N 1
ATOM 648 C CA . PRO A 1 97 ? -12.317 -6.285 12.654 1.00 85.19 97 PRO A CA 1
ATOM 649 C C . PRO A 1 97 ? -12.701 -7.123 13.867 1.00 85.19 97 PRO A C 1
ATOM 651 O O . PRO A 1 97 ? -13.709 -7.833 13.876 1.00 85.19 97 PRO A O 1
ATOM 654 N N . THR A 1 98 ? -11.915 -6.985 14.928 1.00 84.81 98 THR A N 1
ATOM 655 C CA . THR A 1 98 ? -12.193 -7.629 16.212 1.00 84.81 98 THR A CA 1
ATOM 656 C C . THR A 1 98 ? -12.487 -6.584 17.273 1.00 84.81 98 THR A C 1
ATOM 658 O O . THR A 1 98 ? -11.820 -5.550 17.330 1.00 84.81 98 THR A O 1
ATOM 661 N N . VAL A 1 99 ? -13.459 -6.871 18.1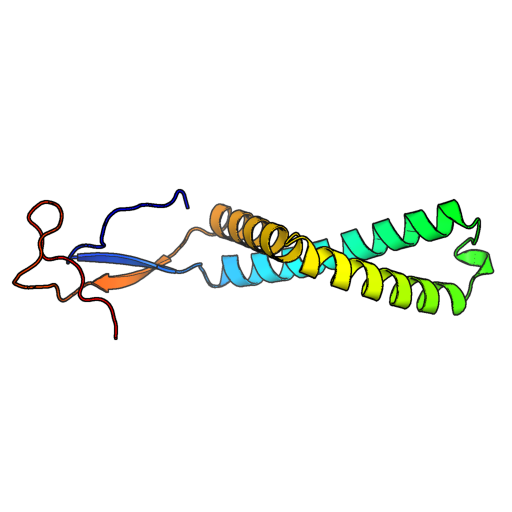38 1.00 82.94 99 VAL A N 1
ATOM 662 C CA . VAL A 1 99 ? -13.755 -6.036 19.305 1.00 82.94 99 VAL A CA 1
ATOM 663 C C . VAL A 1 99 ? -12.647 -6.225 20.335 1.00 82.94 99 VAL A C 1
ATOM 665 O O . VAL A 1 99 ? -12.460 -7.331 20.840 1.00 82.94 99 VAL A O 1
ATOM 668 N N . GLN A 1 100 ? -11.914 -5.155 20.644 1.00 80.88 100 GLN A N 1
ATOM 669 C CA . GLN A 1 100 ? -10.831 -5.198 21.637 1.00 80.88 100 GLN A CA 1
ATOM 670 C C . GLN A 1 100 ? -11.224 -4.559 22.971 1.00 80.88 100 GLN A C 1
ATOM 672 O O . GLN A 1 100 ? -10.624 -4.869 23.998 1.00 80.88 100 GLN A O 1
ATOM 677 N N . ALA A 1 101 ? -12.236 -3.689 22.977 1.00 79.12 101 ALA A N 1
ATOM 678 C CA . ALA A 1 101 ? -12.736 -3.044 24.185 1.00 79.12 101 ALA A CA 1
ATOM 679 C C . ALA A 1 101 ? -14.196 -2.598 24.025 1.00 79.12 101 ALA A C 1
ATOM 681 O O . ALA A 1 101 ? -14.705 -2.469 22.914 1.00 79.12 101 ALA A O 1
ATOM 682 N N . ASN A 1 102 ? -14.850 -2.312 25.151 1.00 84.12 102 ASN A N 1
ATOM 683 C CA . ASN A 1 102 ? -16.178 -1.706 25.203 1.00 84.12 102 ASN A CA 1
ATOM 684 C C . ASN A 1 102 ? -16.123 -0.418 26.024 1.00 84.12 102 ASN A C 1
ATOM 686 O O . ASN A 1 102 ? -15.346 -0.299 26.974 1.00 84.12 102 ASN A O 1
ATOM 690 N N . ILE A 1 103 ? -16.980 0.540 25.685 1.00 81.50 103 ILE A N 1
ATOM 691 C CA . ILE A 1 103 ? -17.044 1.825 26.383 1.00 81.50 103 ILE A CA 1
ATOM 692 C C . ILE A 1 103 ? -17.777 1.647 27.718 1.00 81.50 103 ILE A C 1
ATOM 694 O O . ILE A 1 103 ? -19.000 1.547 27.762 1.00 81.50 103 ILE A O 1
ATOM 698 N N . LEU A 1 104 ? -17.025 1.614 28.821 1.00 81.38 104 LEU A N 1
ATOM 699 C CA . LEU A 1 104 ? -17.559 1.359 30.169 1.00 81.38 104 LEU A CA 1
ATOM 700 C C . LEU A 1 104 ? -18.051 2.620 30.903 1.00 81.38 104 LEU A C 1
ATOM 702 O O . LEU A 1 104 ? -18.675 2.521 31.956 1.00 81.38 104 LEU A O 1
ATOM 706 N N . THR A 1 105 ? -17.756 3.814 30.388 1.00 80.81 105 THR A N 1
ATOM 707 C CA . THR A 1 105 ? -18.120 5.094 31.014 1.00 80.81 105 THR A CA 1
ATOM 708 C C . THR A 1 105 ? -18.582 6.099 29.966 1.00 80.81 105 THR A C 1
ATOM 710 O O . THR A 1 105 ? -18.026 6.168 28.871 1.00 80.81 105 THR A O 1
ATOM 713 N N . GLY A 1 106 ? -19.596 6.890 30.316 1.00 80.06 106 GLY A N 1
ATOM 714 C CA . GLY A 1 106 ? -20.172 7.922 29.459 1.00 80.06 106 GLY A CA 1
ATOM 715 C C . GLY A 1 106 ? -20.373 9.251 30.187 1.00 80.06 106 GLY A C 1
ATOM 716 O O . GLY A 1 106 ? -20.158 9.359 31.395 1.00 80.06 106 GLY A O 1
A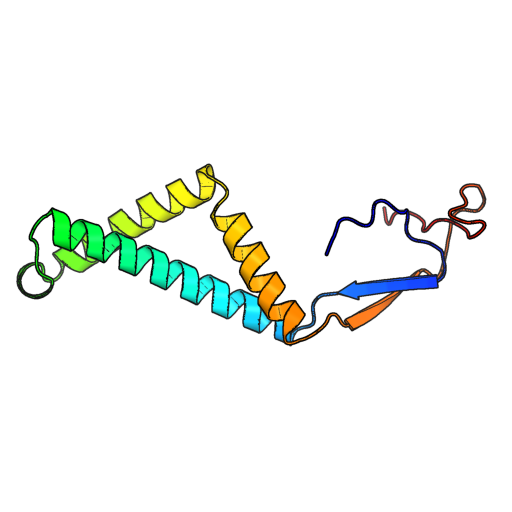TOM 717 N N . SER A 1 107 ? -20.747 10.281 29.434 1.00 79.12 107 SER A N 1
ATOM 718 C CA . SER A 1 107 ? -21.088 11.609 29.947 1.00 79.12 107 SER A CA 1
ATOM 719 C C . SER A 1 107 ? -22.413 11.576 30.710 1.00 79.12 107 SER A C 1
ATOM 721 O O . SER A 1 107 ? -23.384 10.983 30.244 1.00 79.12 107 SER A O 1
ATOM 723 N N . THR A 1 108 ? -22.473 12.246 31.860 1.00 79.06 108 THR A N 1
ATOM 724 C CA . THR A 1 108 ? -23.721 12.441 32.616 1.00 79.06 108 THR A CA 1
ATOM 725 C C . THR A 1 108 ? -24.645 13.458 31.952 1.00 79.06 108 THR A C 1
ATOM 727 O O . THR A 1 108 ? -25.855 13.399 32.145 1.00 79.06 108 THR A O 1
ATOM 730 N N . ASP A 1 109 ? -24.078 14.349 31.133 1.00 81.94 109 ASP A N 1
ATOM 731 C CA . ASP A 1 109 ? -24.758 15.560 30.660 1.00 81.94 109 ASP A CA 1
ATOM 732 C C . ASP A 1 109 ? -24.983 15.545 29.140 1.00 81.94 109 ASP A C 1
ATOM 734 O O . ASP A 1 109 ? -25.584 16.456 28.575 1.00 81.94 109 ASP A O 1
ATOM 738 N N . THR A 1 110 ? -24.486 14.521 28.441 1.00 79.69 110 THR A N 1
ATOM 739 C CA . THR A 1 110 ? -24.607 14.392 26.984 1.00 79.69 110 THR A CA 1
ATOM 740 C C . THR A 1 110 ? -25.089 12.999 26.629 1.00 79.69 110 THR A C 1
ATOM 742 O O . THR A 1 110 ? -24.436 12.004 26.943 1.00 79.69 110 THR A O 1
ATOM 745 N N . LEU A 1 111 ? -26.230 12.934 25.947 1.00 81.06 111 LEU A N 1
ATOM 746 C CA . LEU A 1 111 ? -26.885 11.692 25.555 1.00 81.06 111 LEU A CA 1
ATOM 747 C C . LEU A 1 111 ? -26.901 11.576 24.030 1.00 81.06 111 LEU A C 1
ATOM 749 O O . LEU A 1 111 ? -27.230 12.532 23.333 1.00 81.06 111 LEU A O 1
ATOM 753 N N . THR A 1 112 ? -26.610 10.385 23.515 1.00 80.19 112 THR A N 1
ATOM 754 C CA . THR A 1 112 ? -26.853 10.018 22.116 1.00 80.19 112 THR A CA 1
ATOM 755 C C . THR A 1 112 ? -27.875 8.894 22.097 1.00 80.19 112 THR A C 1
ATOM 757 O O . THR A 1 112 ? -27.632 7.822 22.647 1.00 80.19 112 THR A O 1
ATOM 760 N N . ASN A 1 113 ? -29.038 9.140 21.485 1.00 80.88 113 ASN A N 1
ATOM 761 C CA . ASN A 1 113 ? -30.165 8.198 21.479 1.00 80.88 113 ASN A CA 1
ATOM 762 C C . ASN A 1 113 ? -30.551 7.715 22.893 1.00 80.88 113 ASN A C 1
ATOM 764 O O . ASN A 1 113 ? -30.682 6.517 23.136 1.00 80.88 113 ASN A O 1
ATOM 768 N N . ASN A 1 114 ? -30.683 8.657 23.833 1.00 82.50 114 ASN A N 1
ATOM 769 C CA . ASN A 1 114 ? -31.010 8.421 25.247 1.00 82.50 114 ASN A CA 1
ATOM 770 C C . ASN A 1 114 ? -29.994 7.576 26.044 1.00 82.50 114 ASN A C 1
ATOM 772 O O . ASN A 1 114 ? -30.285 7.195 27.174 1.00 82.50 114 ASN A O 1
ATOM 776 N N . ILE A 1 115 ? -28.801 7.313 25.501 1.00 81.81 115 ILE A N 1
ATOM 777 C CA . ILE A 1 115 ? -27.703 6.616 26.189 1.00 81.81 115 ILE A CA 1
ATOM 778 C C . ILE A 1 115 ? -26.560 7.619 26.423 1.00 81.81 115 ILE A C 1
ATOM 780 O O . ILE A 1 115 ? -26.301 8.432 25.530 1.00 81.81 115 ILE A O 1
ATOM 784 N N . PRO A 1 116 ? -25.865 7.591 27.580 1.00 83.75 116 PRO A N 1
ATOM 785 C CA . PRO A 1 116 ? -24.669 8.400 27.819 1.00 83.75 116 PRO A CA 1
ATOM 786 C C . PRO A 1 116 ? -23.684 8.331 26.651 1.00 83.75 116 PRO A C 1
ATOM 788 O O . PRO A 1 116 ? -23.301 7.242 26.221 1.00 83.75 116 PRO A O 1
ATOM 791 N N . ALA A 1 117 ? -23.281 9.487 26.126 1.00 80.62 117 ALA A N 1
ATOM 792 C CA . ALA A 1 117 ? -22.265 9.558 25.081 1.00 80.62 117 ALA A CA 1
ATOM 793 C C . ALA A 1 117 ? -20.908 9.117 25.645 1.00 80.62 117 ALA A C 1
ATOM 795 O O . ALA A 1 117 ? -20.591 9.415 26.798 1.00 80.62 117 ALA A O 1
ATOM 796 N N . ALA A 1 118 ? -20.103 8.424 24.844 1.00 75.44 118 ALA A N 1
ATOM 797 C CA . ALA A 1 118 ? -18.746 8.053 25.212 1.00 75.44 118 ALA A CA 1
ATOM 798 C C . ALA A 1 118 ? -17.942 9.298 25.605 1.00 75.44 118 ALA A C 1
ATOM 800 O O . ALA A 1 118 ? -17.965 10.316 24.909 1.00 75.44 118 ALA A O 1
ATOM 801 N N . ARG A 1 119 ? -17.222 9.229 26.728 1.00 64.06 119 ARG A N 1
ATOM 802 C CA . ARG A 1 119 ? -16.276 10.289 27.085 1.00 64.06 119 ARG A CA 1
ATOM 803 C C . ARG A 1 119 ? -15.131 10.226 26.072 1.00 64.06 119 ARG A C 1
ATOM 805 O O . ARG A 1 119 ? -14.497 9.180 25.963 1.00 64.06 119 ARG A O 1
ATOM 812 N N . ALA A 1 120 ? -14.894 11.305 25.322 1.00 56.53 120 ALA A N 1
ATOM 813 C CA . ALA A 1 120 ? -13.732 11.388 24.441 1.00 56.53 120 ALA A CA 1
ATOM 814 C C . ALA A 1 120 ? -12.482 11.094 25.281 1.00 56.53 120 ALA A C 1
ATOM 816 O O . ALA A 1 120 ? -12.277 11.738 26.313 1.00 56.53 120 ALA A O 1
ATOM 817 N N . ALA A 1 121 ? -11.715 10.073 24.894 1.00 48.38 121 ALA A N 1
ATOM 818 C CA . ALA A 1 121 ? -10.435 9.789 25.520 1.00 48.38 121 ALA A CA 1
ATOM 819 C C . ALA A 1 121 ? -9.545 11.023 25.312 1.00 48.38 121 ALA A C 1
ATOM 821 O O . ALA A 1 121 ? -9.237 11.375 24.174 1.00 48.38 121 ALA A O 1
ATOM 822 N N . GLY A 1 122 ? -9.251 11.724 26.407 1.00 37.59 122 GLY A N 1
ATOM 823 C CA . GLY A 1 122 ? -8.252 12.786 26.478 1.00 37.59 122 GLY A CA 1
ATOM 824 C C . GLY A 1 122 ? -6.961 12.247 27.059 1.00 37.59 122 GLY A C 1
ATOM 825 O O . GLY A 1 122 ? -7.051 11.290 27.864 1.00 37.59 122 GLY A O 1
#

Foldseek 3Di:
DPPPPFFAFAFDFDWDQDPQLVVQLVVQLVVVLVVVLVVQLVVVCVVVVPDPVNCPVNSVVSSVVSSVVVVVVCVVVVVSVVSSVVSSVVSCVVPPTDGPDGQNDADPVDDGVNGGGRDPDD

Sequence (122 aa):
MPDALWAARLGDALEHTSMMADILGGVLEVAANIAITALATAAVVAATGITVATGGLGCFLLGAVVGAVVGIAMSKTGADKGLSNLCEGIGNALFPPTVQANILTGSTDTLTNNIPAARAAG

Secondary structure (DSSP, 8-state):
-----SPPBTT-EEEE--HHHHHHHHHHHHHHHHHHHHHHHHHHHHHHT--HHHHTHHHHHHHHHHHHHHHHHHHHHTHHHHHHHHHHHHHHHHS--EEEEE---EEEEEEETTEEEEPP--

pLDDT: mean 83.32, std 12.57, range [37.59, 95.31]